Protein AF-A0A3A9JZC9-F1 (afdb_monomer_lite)

Foldseek 3Di:
DDDDVVVVVVVVVVLVVQLVVDDADFAAPDPPPVVVVVCVVVVPGLSVLSVLQVCLVLFCVVCVLVLLVQLVVVQVVDPVSVVLCVVVHHSVVVSVVVSVLSSLSSNSYHHNVNVVVVVVVVVVCVVSPPDVVVVVVSVVSSVVVSVVRVVVSVVVVVD

Structure (mmCIF, N/CA/C/O backbone):
data_AF-A0A3A9JZC9-F1
#
_entry.id   AF-A0A3A9JZC9-F1
#
loop_
_atom_site.group_PDB
_atom_site.id
_atom_site.type_symbol
_atom_site.label_atom_id
_atom_site.label_alt_id
_atom_site.label_comp_id
_atom_site.label_asym_id
_atom_site.label_entity_id
_atom_site.label_seq_id
_atom_site.pdbx_PDB_ins_code
_atom_site.Cartn_x
_atom_site.Cartn_y
_atom_site.Cartn_z
_atom_site.occupancy
_atom_site.B_iso_or_equiv
_atom_site.auth_seq_id
_atom_site.auth_comp_id
_atom_site.auth_asym_id
_atom_site.auth_atom_id
_atom_site.pdbx_PDB_model_num
ATOM 1 N N . MET A 1 1 ? 7.674 -10.091 40.327 1.00 41.47 1 MET A N 1
ATOM 2 C CA . MET A 1 1 ? 6.550 -10.427 39.427 1.00 41.47 1 MET A CA 1
ATOM 3 C C . MET A 1 1 ? 5.455 -9.367 39.550 1.00 41.47 1 MET A C 1
ATOM 5 O O . MET A 1 1 ? 4.405 -9.684 40.055 1.00 41.47 1 MET A O 1
ATOM 9 N N . PHE A 1 2 ? 5.686 -8.108 39.165 1.00 47.00 2 PHE A N 1
ATOM 10 C CA . PHE A 1 2 ? 4.633 -7.078 39.066 1.00 47.00 2 PHE A CA 1
ATOM 11 C C . PHE A 1 2 ? 5.186 -5.897 38.257 1.00 47.00 2 PHE A C 1
ATOM 13 O O . PHE A 1 2 ? 6.236 -5.367 38.606 1.00 47.00 2 PHE A O 1
ATOM 20 N N . GLY A 1 3 ? 4.505 -5.505 37.175 1.00 41.56 3 GLY A N 1
ATOM 21 C CA . GLY A 1 3 ? 4.848 -4.299 36.406 1.00 41.56 3 GLY A CA 1
ATOM 22 C C . GLY A 1 3 ? 4.265 -4.238 34.991 1.00 41.56 3 GLY A C 1
ATOM 23 O O . GLY A 1 3 ? 3.894 -3.161 34.539 1.00 41.56 3 GLY A O 1
ATOM 24 N N . ILE A 1 4 ? 4.107 -5.380 34.314 1.00 47.03 4 ILE A N 1
ATOM 25 C CA . ILE A 1 4 ? 3.694 -5.408 32.897 1.00 47.03 4 ILE A CA 1
ATOM 26 C C . ILE A 1 4 ? 2.171 -5.213 32.729 1.00 47.03 4 ILE A C 1
ATOM 28 O O . ILE A 1 4 ? 1.724 -4.529 31.811 1.00 47.03 4 ILE A O 1
ATOM 32 N N . GLU A 1 5 ? 1.350 -5.709 33.660 1.00 47.72 5 GLU A N 1
ATOM 33 C CA . GLU A 1 5 ? -0.115 -5.720 33.495 1.00 47.72 5 GLU A CA 1
ATOM 34 C C . GLU A 1 5 ? -0.806 -4.346 33.547 1.00 47.72 5 GLU A C 1
ATOM 36 O O . GLU A 1 5 ? -1.871 -4.173 32.952 1.00 47.72 5 GLU A O 1
ATOM 41 N N . ARG A 1 6 ? -0.242 -3.351 34.252 1.00 46.50 6 ARG A N 1
ATOM 42 C CA . ARG A 1 6 ? -0.887 -2.025 34.374 1.00 46.50 6 ARG A CA 1
ATOM 43 C C . ARG A 1 6 ? -0.774 -1.200 33.088 1.00 46.50 6 ARG A C 1
ATOM 45 O O . ARG A 1 6 ? -1.684 -0.435 32.782 1.00 46.50 6 ARG A O 1
ATOM 52 N N . GLY A 1 7 ? 0.316 -1.364 32.332 1.00 47.38 7 GLY A N 1
ATOM 53 C CA . GLY A 1 7 ? 0.519 -0.701 31.038 1.00 47.38 7 GLY A CA 1
ATOM 54 C C . GLY A 1 7 ? -0.326 -1.309 29.914 1.00 47.38 7 GLY A C 1
ATOM 55 O O . GLY A 1 7 ? -0.858 -0.571 29.081 1.00 47.38 7 GLY A O 1
ATOM 56 N N . ALA A 1 8 ? -0.515 -2.634 29.940 1.00 50.06 8 ALA A N 1
ATOM 57 C CA . ALA A 1 8 ? -1.380 -3.351 29.003 1.00 50.06 8 ALA A CA 1
ATOM 58 C C . ALA A 1 8 ? -2.849 -2.916 29.149 1.00 50.06 8 ALA A C 1
ATOM 60 O O . ALA A 1 8 ? -3.428 -2.427 28.182 1.00 50.06 8 ALA A O 1
ATOM 61 N N . ARG A 1 9 ? -3.400 -2.925 30.376 1.00 50.91 9 ARG A N 1
ATOM 62 C CA . ARG A 1 9 ? -4.796 -2.512 30.646 1.00 50.91 9 ARG A CA 1
ATOM 63 C C . ARG A 1 9 ? -5.114 -1.070 30.229 1.00 50.91 9 ARG A C 1
ATOM 65 O O . ARG A 1 9 ? -6.222 -0.780 29.786 1.00 50.91 9 ARG A O 1
ATOM 72 N N . LYS A 1 10 ? -4.155 -0.145 30.363 1.00 54.94 10 LYS A N 1
ATOM 73 C CA . LYS A 1 10 ? -4.353 1.267 29.988 1.00 54.94 10 LYS A CA 1
ATOM 74 C C . LYS A 1 10 ? -4.303 1.472 28.468 1.00 54.94 10 LYS A C 1
ATOM 76 O O . LYS A 1 10 ? -5.091 2.244 27.938 1.00 54.94 10 LYS A O 1
ATOM 81 N N . THR A 1 11 ? -3.418 0.758 27.771 1.00 57.12 11 THR A N 1
ATOM 82 C CA . THR A 1 11 ? -3.324 0.777 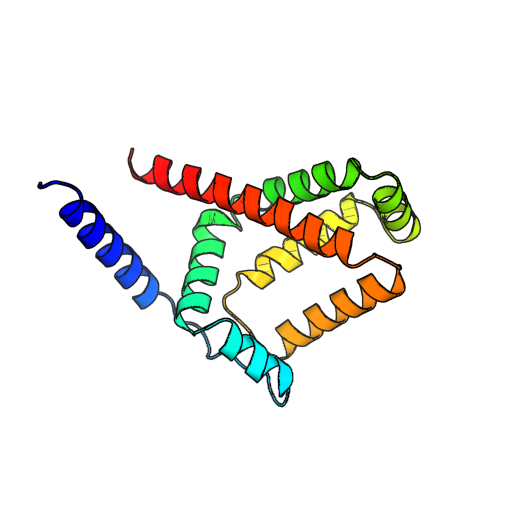26.297 1.00 57.12 11 THR A CA 1
ATOM 83 C C . THR A 1 11 ? -4.562 0.151 25.649 1.00 57.12 11 THR A C 1
ATOM 85 O O . THR A 1 11 ? -5.133 0.725 24.725 1.00 57.12 11 THR A O 1
ATOM 88 N N . GLU A 1 12 ? -5.033 -0.969 26.195 1.00 60.47 12 GLU A N 1
ATOM 89 C CA . GLU A 1 12 ? -6.247 -1.672 25.765 1.00 60.47 12 GLU A CA 1
ATOM 90 C C . GLU A 1 12 ? -7.503 -0.791 25.921 1.00 60.47 12 GLU A C 1
ATOM 92 O O . GLU A 1 12 ? -8.363 -0.747 25.040 1.00 60.47 12 GLU A O 1
ATOM 97 N N . SER A 1 13 ? -7.554 0.032 26.976 1.00 63.59 13 SER A N 1
ATOM 98 C CA . SER A 1 13 ? -8.601 1.042 27.198 1.00 63.59 13 SER A CA 1
ATOM 99 C C . SER A 1 13 ? -8.584 2.204 26.186 1.00 63.59 13 SER A C 1
ATOM 101 O O . SER A 1 13 ? -9.641 2.738 25.854 1.00 63.59 13 SER A O 1
ATOM 103 N N . VAL A 1 14 ? -7.416 2.612 25.680 1.00 69.12 14 VAL A N 1
ATOM 104 C CA . VAL A 1 14 ? -7.310 3.704 24.690 1.00 69.12 14 VAL A CA 1
ATOM 105 C C . VAL A 1 14 ? -7.671 3.216 23.290 1.00 69.12 14 VAL A C 1
ATOM 107 O O . VAL A 1 14 ? -8.395 3.906 22.572 1.00 69.12 14 VAL A O 1
ATOM 110 N N . ILE A 1 15 ? -7.198 2.025 22.910 1.00 72.12 15 ILE A N 1
ATOM 111 C CA . ILE A 1 15 ? -7.515 1.412 21.614 1.00 72.12 15 ILE A CA 1
ATOM 112 C C . ILE A 1 15 ? -9.014 1.123 21.528 1.00 72.12 15 ILE A C 1
ATOM 114 O O . ILE A 1 15 ? -9.655 1.554 20.575 1.00 72.12 15 ILE A O 1
ATOM 118 N N . SER A 1 16 ? -9.596 0.488 22.549 1.00 77.81 16 SER A N 1
ATOM 119 C CA . SER A 1 16 ? -11.042 0.221 22.593 1.00 77.81 16 SER A CA 1
ATOM 120 C C . SER A 1 16 ? -11.878 1.498 22.480 1.00 77.81 16 SER A C 1
ATOM 122 O O . SER A 1 16 ? -12.856 1.518 21.734 1.00 77.81 16 SER A O 1
ATOM 124 N N . LYS A 1 17 ? -11.465 2.594 23.132 1.00 81.44 17 LYS A N 1
ATOM 125 C CA . LYS A 1 17 ? -12.144 3.890 23.003 1.00 81.44 17 LYS A CA 1
ATOM 126 C C . LYS A 1 17 ? -12.057 4.458 21.581 1.00 81.44 17 LYS A C 1
ATOM 128 O O . LYS A 1 17 ? -13.084 4.825 21.021 1.00 81.44 17 LYS A O 1
ATOM 133 N N . LYS A 1 18 ? -10.867 4.482 20.969 1.00 82.94 18 LYS A N 1
ATOM 134 C CA . LYS A 1 18 ? -10.699 4.953 19.580 1.00 82.94 18 LYS A CA 1
ATOM 135 C C . LYS A 1 18 ? -11.485 4.100 18.585 1.00 82.94 18 LYS A C 1
ATOM 137 O O . LYS A 1 18 ? -12.129 4.638 17.696 1.00 82.94 18 LYS A O 1
ATOM 142 N N . LEU A 1 19 ? -11.482 2.779 18.750 1.00 87.44 19 LEU A N 1
ATOM 143 C CA . LEU A 1 19 ? -12.258 1.871 17.900 1.00 87.44 19 LEU A CA 1
ATOM 144 C C . LEU A 1 19 ? -13.773 2.081 18.047 1.00 87.44 19 LEU A C 1
ATOM 146 O O . LEU A 1 19 ? -14.510 1.906 17.075 1.00 87.44 19 LEU A O 1
ATOM 150 N N . ALA A 1 20 ? -14.248 2.466 19.235 1.00 87.19 20 ALA A N 1
ATOM 151 C CA . ALA A 1 20 ? -15.653 2.805 19.455 1.00 87.19 20 ALA A CA 1
ATOM 152 C C . ALA A 1 20 ? -16.061 4.117 18.758 1.00 87.19 20 ALA A C 1
ATOM 154 O O . ALA A 1 20 ? -17.201 4.247 18.326 1.00 87.19 20 ALA A O 1
ATOM 155 N N . GLU A 1 21 ? -15.134 5.067 18.614 1.00 89.06 21 GLU A N 1
ATOM 156 C CA . GLU A 1 21 ? -15.360 6.352 17.931 1.00 89.06 21 GLU A CA 1
ATOM 157 C C . GLU A 1 21 ? -15.317 6.228 16.396 1.00 89.06 21 GLU A C 1
ATOM 159 O O . GLU A 1 21 ? -15.824 7.095 15.681 1.00 89.06 21 GLU A O 1
ATOM 164 N N . VAL A 1 22 ? -14.738 5.144 15.869 1.00 91.38 22 VAL A N 1
ATOM 165 C CA . VAL A 1 22 ? -14.610 4.916 14.428 1.00 91.38 22 VAL A CA 1
ATOM 166 C C . VAL A 1 22 ? -15.734 4.022 13.916 1.00 91.38 22 VAL A C 1
ATOM 168 O O . VAL A 1 22 ? -15.834 2.841 14.254 1.00 91.38 22 VAL A O 1
ATOM 171 N N . ASN A 1 23 ? -16.540 4.587 13.018 1.00 89.88 23 ASN A N 1
ATOM 172 C CA . ASN A 1 23 ? -17.517 3.850 12.227 1.00 89.88 23 ASN A CA 1
ATOM 173 C C . ASN A 1 23 ? -16.933 3.489 10.856 1.00 89.88 23 ASN A C 1
ATOM 175 O O . ASN A 1 23 ? -16.299 4.322 10.188 1.00 89.88 23 ASN A O 1
ATOM 179 N N . VAL A 1 24 ? -17.173 2.243 10.456 1.00 91.56 24 VAL A N 1
ATOM 180 C CA . VAL A 1 24 ? -16.828 1.673 9.150 1.00 91.56 24 VAL A CA 1
ATOM 181 C C . VAL A 1 24 ? -18.057 0.976 8.589 1.00 91.56 24 VAL A C 1
ATOM 183 O O . VAL A 1 24 ? -18.931 0.549 9.346 1.00 91.56 24 VAL A O 1
ATOM 186 N N . LEU A 1 25 ? -18.134 0.911 7.266 1.00 90.50 25 LEU A N 1
ATOM 187 C CA . LEU A 1 25 ? -19.122 0.074 6.600 1.00 90.50 25 LEU A CA 1
ATOM 188 C C . LEU A 1 25 ? -18.661 -1.389 6.672 1.00 90.50 25 LEU A C 1
ATOM 190 O O . LEU A 1 25 ? -17.447 -1.617 6.705 1.00 90.50 25 LEU A O 1
ATOM 194 N N . PRO A 1 26 ? -19.594 -2.356 6.676 1.00 89.50 26 PRO A N 1
ATOM 195 C CA . PRO A 1 26 ? -19.242 -3.760 6.532 1.00 89.50 26 PRO A CA 1
ATOM 196 C C . PRO A 1 26 ? -18.435 -3.990 5.257 1.00 89.50 26 PRO A C 1
ATOM 198 O O . PRO A 1 26 ? -18.646 -3.314 4.248 1.00 89.50 26 PRO A O 1
ATOM 201 N N . ILE A 1 2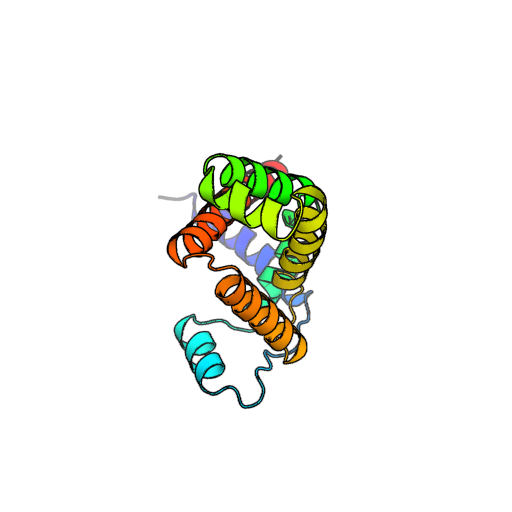7 ? -17.535 -4.967 5.305 1.00 94.50 27 ILE A N 1
ATOM 202 C CA . ILE A 1 27 ? -16.789 -5.399 4.125 1.00 94.50 27 ILE A CA 1
ATOM 203 C C . ILE A 1 27 ? -17.769 -5.946 3.083 1.00 94.50 27 ILE A C 1
ATOM 205 O O . ILE A 1 27 ? -18.486 -6.914 3.344 1.00 94.50 27 ILE A O 1
ATOM 209 N N . ASP A 1 28 ? -17.757 -5.357 1.890 1.00 94.81 28 ASP A N 1
ATOM 210 C CA . ASP A 1 28 ? -18.562 -5.793 0.759 1.00 94.81 28 ASP A CA 1
ATOM 211 C C . ASP A 1 28 ? -17.655 -6.221 -0.395 1.00 94.81 28 ASP A C 1
ATOM 213 O O . ASP A 1 28 ? -16.873 -5.446 -0.945 1.00 94.81 28 ASP A O 1
ATOM 217 N N . VAL A 1 29 ? -17.743 -7.498 -0.755 1.00 94.25 29 VAL A N 1
ATOM 218 C CA . VAL A 1 29 ? -17.009 -8.064 -1.892 1.00 94.25 29 VAL A CA 1
ATOM 219 C C . VAL A 1 29 ? -17.941 -8.631 -2.960 1.00 94.25 29 VAL A C 1
ATOM 221 O O . VAL A 1 29 ? -17.511 -9.465 -3.760 1.00 94.25 29 VAL A O 1
ATOM 224 N N . GLY A 1 30 ? -19.216 -8.230 -2.954 1.00 93.31 30 GLY A N 1
ATOM 225 C CA . GLY A 1 30 ? -20.220 -8.683 -3.913 1.00 93.31 30 GLY A CA 1
ATOM 226 C C . GLY A 1 30 ? -20.272 -10.210 -4.026 1.00 93.31 30 GLY A C 1
ATOM 227 O O . GLY A 1 30 ? -20.256 -10.940 -3.027 1.00 93.31 30 GLY A O 1
ATOM 228 N N . ASP A 1 31 ? -20.266 -10.715 -5.259 1.00 93.75 31 ASP A N 1
ATOM 229 C CA . ASP A 1 31 ? -20.314 -12.152 -5.566 1.00 93.75 31 ASP A CA 1
ATOM 230 C C . ASP A 1 31 ? -18.934 -12.819 -5.708 1.00 93.75 31 ASP A C 1
ATOM 232 O O . ASP A 1 31 ? -18.832 -13.987 -6.093 1.00 93.75 31 ASP A O 1
ATOM 236 N N . HIS A 1 32 ? -17.846 -12.132 -5.346 1.00 93.31 32 HIS A N 1
ATOM 237 C CA . HIS A 1 32 ? -16.489 -12.668 -5.464 1.00 93.31 32 HIS A CA 1
ATOM 238 C C . HIS A 1 32 ? -16.206 -13.782 -4.435 1.00 93.31 32 HIS A C 1
ATOM 240 O O . HIS A 1 32 ? -15.653 -13.546 -3.358 1.00 93.31 32 HIS A O 1
ATOM 246 N N . SER A 1 33 ? -16.544 -15.031 -4.778 1.00 94.00 33 SER A N 1
ATOM 247 C CA . SER A 1 33 ? -16.438 -16.191 -3.878 1.00 94.00 33 SER A CA 1
ATOM 248 C C . SER A 1 33 ? -15.033 -16.419 -3.320 1.00 94.00 33 SER A C 1
ATOM 250 O O . SER A 1 33 ? -14.887 -16.816 -2.166 1.00 94.00 33 SER A O 1
ATOM 252 N N . ASP A 1 34 ? -13.993 -16.163 -4.113 1.00 96.81 34 ASP A N 1
ATOM 253 C CA . ASP A 1 34 ? -12.615 -16.342 -3.657 1.00 96.81 34 ASP A CA 1
ATOM 254 C C . ASP A 1 34 ? -12.147 -15.202 -2.751 1.00 96.81 34 ASP A C 1
ATOM 256 O O . ASP A 1 34 ? -11.414 -15.466 -1.801 1.00 96.81 34 ASP A O 1
ATOM 260 N N . LEU A 1 35 ? -12.627 -13.968 -2.949 1.00 96.12 35 LEU A N 1
ATOM 261 C CA . LEU A 1 35 ? -12.344 -12.870 -2.018 1.00 96.12 35 LEU A CA 1
ATOM 262 C C . LEU A 1 35 ? -12.993 -13.125 -0.654 1.00 96.12 35 LEU A C 1
ATOM 264 O O . LEU A 1 35 ? -12.345 -12.916 0.368 1.00 96.12 35 LEU A O 1
ATOM 268 N N . LYS A 1 36 ? -14.212 -13.684 -0.626 1.00 95.62 36 LYS A N 1
ATOM 269 C CA . LYS A 1 36 ? -14.861 -14.124 0.624 1.00 95.62 36 LYS A CA 1
ATOM 270 C C . LYS A 1 36 ? -13.999 -15.144 1.378 1.00 95.62 36 LYS A C 1
ATOM 272 O O . LYS A 1 36 ? -13.783 -14.999 2.578 1.00 95.62 36 LYS A O 1
ATOM 277 N N . LYS A 1 37 ? -13.449 -16.145 0.675 1.00 97.06 37 LYS A N 1
ATOM 278 C CA . LYS A 1 37 ? -12.530 -17.136 1.272 1.00 97.06 37 LYS A CA 1
ATOM 279 C C . LYS A 1 37 ? -11.229 -16.499 1.759 1.00 97.06 37 LYS A C 1
ATOM 281 O O . LYS A 1 37 ? -10.740 -16.875 2.816 1.00 97.06 37 LYS A O 1
ATOM 286 N N . GLN A 1 38 ? -10.665 -15.555 1.006 1.00 96.50 38 GLN A N 1
ATOM 287 C CA . GLN A 1 38 ? -9.422 -14.874 1.380 1.00 96.50 38 GLN A CA 1
ATOM 288 C C . GLN A 1 38 ? -9.601 -14.000 2.624 1.00 96.50 38 GLN A C 1
ATOM 290 O O . GLN A 1 38 ? -8.749 -14.043 3.506 1.00 96.50 38 GLN A O 1
ATOM 295 N N . ILE A 1 39 ? -10.705 -13.256 2.728 1.00 95.00 39 ILE A N 1
ATOM 296 C CA . ILE A 1 39 ? -11.051 -12.475 3.926 1.00 95.00 39 ILE A CA 1
ATOM 297 C C . ILE A 1 39 ? -11.143 -13.392 5.146 1.00 95.00 39 ILE A C 1
ATOM 299 O O . ILE A 1 39 ? -10.494 -13.127 6.156 1.00 95.00 39 ILE A O 1
ATOM 303 N N . LEU A 1 40 ? -11.858 -14.516 5.011 1.00 95.06 40 LEU A N 1
ATOM 304 C CA . LEU A 1 40 ? -11.975 -15.515 6.071 1.00 95.06 40 LEU A CA 1
ATOM 305 C C . LEU A 1 40 ? -10.614 -16.117 6.453 1.00 95.06 40 LEU A C 1
ATOM 307 O O . LEU A 1 40 ? -10.292 -16.208 7.629 1.00 95.06 40 LEU A O 1
ATOM 311 N N . MET A 1 41 ? -9.793 -16.499 5.472 1.00 96.62 41 MET A N 1
ATOM 312 C CA . MET A 1 41 ? -8.471 -17.095 5.704 1.00 96.62 41 MET A CA 1
ATOM 313 C C . MET A 1 41 ? -7.524 -16.154 6.459 1.00 96.62 41 MET A C 1
ATOM 315 O O . MET A 1 41 ? -6.669 -16.618 7.209 1.00 96.62 41 MET A O 1
ATOM 319 N N . ASN A 1 42 ? -7.662 -14.844 6.248 1.00 94.06 42 ASN A N 1
ATOM 320 C CA . ASN A 1 42 ? -6.827 -13.828 6.885 1.00 94.06 42 ASN A CA 1
ATOM 321 C C . ASN A 1 42 ? -7.451 -13.248 8.165 1.00 94.06 42 ASN A C 1
ATOM 323 O O . ASN A 1 42 ? -6.841 -12.364 8.759 1.00 94.06 42 ASN A O 1
ATOM 327 N N . ASN A 1 43 ? -8.625 -13.736 8.591 1.00 94.81 43 ASN A N 1
ATOM 328 C CA . ASN A 1 43 ? -9.390 -13.211 9.727 1.00 94.81 43 ASN A CA 1
ATOM 329 C C . ASN A 1 43 ? -9.583 -11.687 9.662 1.00 94.81 43 ASN A C 1
ATOM 331 O O . ASN A 1 43 ? -9.423 -11.007 10.668 1.00 94.81 43 ASN A O 1
ATOM 335 N N . ILE A 1 44 ? -9.866 -11.145 8.472 1.00 94.06 44 ILE A N 1
ATOM 336 C CA . ILE A 1 44 ? -10.118 -9.708 8.328 1.00 94.06 44 ILE A CA 1
ATOM 337 C C . ILE A 1 44 ? -11.553 -9.430 8.769 1.00 94.06 44 ILE A C 1
ATOM 339 O O . ILE A 1 44 ? -12.504 -9.877 8.124 1.00 94.06 44 ILE A O 1
ATOM 343 N N . GLU A 1 45 ? -11.695 -8.659 9.839 1.00 92.62 45 GLU A N 1
ATOM 344 C CA . GLU A 1 45 ? -12.974 -8.269 10.423 1.00 92.62 45 GLU A CA 1
ATOM 345 C C . GLU A 1 45 ? -13.173 -6.747 10.377 1.00 92.62 45 GLU A C 1
ATOM 347 O O . GLU A 1 45 ? -12.244 -5.969 10.145 1.00 92.62 45 GLU A O 1
ATOM 352 N N . ASP A 1 46 ? -14.389 -6.284 10.675 1.00 91.50 46 ASP A N 1
ATOM 353 C CA . ASP A 1 46 ? -14.702 -4.851 10.746 1.00 91.50 46 ASP A CA 1
ATOM 354 C C . ASP A 1 46 ? -13.790 -4.101 11.738 1.00 91.50 46 ASP A C 1
ATOM 356 O O . ASP A 1 46 ? -13.504 -2.915 11.554 1.00 91.50 46 ASP A O 1
ATOM 360 N N . GLN A 1 47 ? -13.294 -4.775 12.785 1.00 90.56 47 GLN A N 1
ATOM 361 C CA . GLN A 1 47 ? -12.327 -4.185 13.715 1.00 90.56 47 GLN A CA 1
ATOM 362 C C . GLN A 1 47 ? -10.997 -3.851 13.032 1.00 90.56 47 GLN A C 1
ATOM 364 O O . GLN A 1 47 ? -10.457 -2.769 13.270 1.00 90.56 47 GLN A O 1
ATOM 369 N N . ASP A 1 48 ? -10.501 -4.705 12.137 1.00 93.44 48 ASP A N 1
ATOM 370 C CA . ASP A 1 48 ? -9.277 -4.441 11.380 1.00 93.44 48 ASP A CA 1
ATOM 371 C C . ASP A 1 48 ? -9.466 -3.259 10.432 1.00 93.44 48 ASP A C 1
ATOM 373 O O . ASP A 1 48 ? -8.592 -2.400 10.317 1.00 93.44 48 ASP A O 1
ATOM 377 N N . ILE A 1 49 ? -10.647 -3.133 9.823 1.00 95.12 49 ILE A N 1
ATOM 378 C CA . ILE A 1 49 ? -10.988 -1.990 8.966 1.00 95.12 49 ILE A CA 1
ATOM 379 C C . ILE A 1 49 ? -10.974 -0.677 9.762 1.00 95.12 49 ILE A C 1
ATOM 381 O O . ILE A 1 49 ? -10.479 0.348 9.278 1.00 95.12 49 ILE A O 1
ATOM 385 N N . LYS A 1 50 ? -11.447 -0.696 11.015 1.00 94.88 50 LYS A N 1
ATOM 386 C CA . LYS A 1 50 ? -11.332 0.455 11.927 1.00 94.88 50 LYS A CA 1
ATOM 387 C C . LYS A 1 50 ? -9.877 0.764 12.269 1.00 94.88 50 LYS A C 1
ATOM 389 O O . LYS A 1 50 ? -9.500 1.936 12.264 1.00 94.88 50 LYS A O 1
ATOM 394 N N . ILE A 1 51 ? -9.057 -0.258 12.530 1.00 93.31 51 ILE A N 1
ATOM 395 C CA . ILE A 1 51 ? -7.617 -0.094 12.777 1.00 93.31 51 ILE A CA 1
ATOM 396 C C . ILE A 1 51 ? -6.948 0.566 11.569 1.00 93.31 51 ILE A C 1
ATOM 398 O O . ILE A 1 51 ? -6.216 1.537 11.747 1.00 93.31 51 ILE A O 1
ATOM 402 N N . LEU A 1 52 ? -7.241 0.112 10.346 1.00 94.75 52 LEU A N 1
ATOM 403 C CA . LEU A 1 52 ? -6.707 0.707 9.118 1.00 94.75 52 LEU A CA 1
ATOM 404 C C . LEU A 1 52 ? -7.044 2.197 9.018 1.00 94.75 52 LEU A C 1
ATOM 406 O O . LEU A 1 52 ? -6.154 3.000 8.745 1.00 94.75 52 LEU A O 1
ATOM 410 N N . LYS A 1 53 ? -8.290 2.580 9.318 1.00 94.94 53 LYS A N 1
ATOM 411 C CA . LYS A 1 53 ? -8.720 3.985 9.313 1.00 94.94 53 LYS A CA 1
ATOM 412 C C . LYS A 1 53 ? -7.993 4.832 10.360 1.00 94.94 53 LYS A C 1
ATOM 414 O O . LYS A 1 53 ? -7.570 5.940 10.056 1.00 94.94 53 LYS A O 1
ATOM 419 N N . ILE A 1 54 ? -7.770 4.304 11.563 1.00 93.12 54 ILE A N 1
ATOM 420 C CA . ILE A 1 54 ? -6.968 4.995 12.588 1.00 93.12 54 ILE A CA 1
ATOM 421 C C . ILE A 1 54 ? -5.515 5.148 12.118 1.00 93.12 54 ILE A C 1
ATOM 423 O O . ILE A 1 54 ? -4.939 6.230 12.219 1.00 93.12 54 ILE A O 1
ATOM 427 N N . LEU A 1 55 ? -4.920 4.084 11.571 1.00 93.56 55 LEU A N 1
ATOM 428 C CA . LEU A 1 55 ? -3.556 4.116 11.042 1.00 93.56 55 LEU A CA 1
ATOM 429 C C . LEU A 1 55 ? -3.420 5.093 9.873 1.00 93.56 55 LEU A C 1
ATOM 431 O O . LEU A 1 55 ? -2.378 5.739 9.747 1.00 93.56 55 LEU A O 1
ATOM 435 N N . LYS A 1 56 ? -4.462 5.249 9.047 1.00 94.94 56 LYS A N 1
ATOM 436 C CA . LYS A 1 56 ? -4.486 6.251 7.981 1.00 94.94 56 LYS A CA 1
ATOM 437 C C . LYS A 1 56 ? -4.212 7.643 8.521 1.00 94.94 56 LYS A C 1
ATOM 439 O O . LYS A 1 56 ? -3.349 8.339 7.986 1.00 94.94 56 LYS A O 1
ATOM 444 N N . ASP A 1 57 ? -4.953 8.038 9.546 1.00 92.62 57 ASP A N 1
ATOM 445 C CA . ASP A 1 57 ? -4.921 9.399 10.070 1.00 92.62 57 ASP A CA 1
ATOM 446 C C . ASP A 1 57 ? -3.679 9.627 10.940 1.00 92.62 57 ASP A C 1
ATOM 448 O O . ASP A 1 57 ? -3.045 10.677 10.870 1.00 92.62 57 ASP A O 1
ATOM 452 N N . GLU A 1 58 ? -3.294 8.627 11.734 1.00 90.81 58 GLU A N 1
ATOM 453 C CA . GLU A 1 58 ? -2.229 8.773 12.729 1.00 90.81 58 GLU A CA 1
ATOM 454 C C . GLU A 1 58 ? -0.821 8.476 12.204 1.00 90.81 58 GLU A C 1
ATOM 456 O O . GLU A 1 58 ? 0.155 8.896 12.828 1.00 90.81 58 GLU A O 1
ATOM 461 N N . LEU A 1 59 ? -0.693 7.726 11.106 1.00 94.00 59 LEU A N 1
ATOM 462 C CA . LEU A 1 59 ? 0.598 7.234 10.624 1.00 94.00 59 LEU A CA 1
ATOM 463 C C . LEU A 1 59 ? 0.769 7.396 9.118 1.00 94.00 59 LEU A C 1
ATOM 465 O O . LEU A 1 59 ? 1.787 7.930 8.691 1.00 94.00 59 LEU A O 1
ATOM 469 N N . ILE A 1 60 ? -0.181 6.942 8.302 1.00 96.25 60 ILE A N 1
ATOM 470 C CA . ILE A 1 60 ? 0.031 6.878 6.851 1.00 96.25 60 ILE A CA 1
ATOM 471 C C . ILE A 1 60 ? -0.010 8.275 6.236 1.00 96.25 60 ILE A C 1
ATOM 473 O O . ILE A 1 60 ? 0.966 8.685 5.619 1.00 96.25 60 ILE A O 1
ATOM 477 N N . SER A 1 61 ? -1.094 9.028 6.428 1.00 96.12 61 SER A N 1
ATOM 478 C CA . SER A 1 61 ? -1.286 10.338 5.785 1.00 96.12 61 SER A CA 1
ATOM 479 C C . SER A 1 61 ? -0.219 11.369 6.179 1.00 96.12 61 SER A C 1
ATOM 481 O O . SER A 1 61 ? 0.290 12.035 5.281 1.00 96.12 61 SER A O 1
ATOM 483 N N . PRO A 1 62 ? 0.197 11.486 7.460 1.00 95.19 62 PRO A N 1
ATOM 484 C CA . PRO A 1 62 ? 1.261 12.419 7.843 1.00 95.19 62 PRO A CA 1
ATOM 485 C C . PRO A 1 62 ? 2.632 12.090 7.236 1.00 95.19 62 PRO A C 1
ATOM 487 O O . PRO A 1 62 ? 3.449 12.988 7.059 1.00 95.19 62 PRO A O 1
ATOM 490 N N . ASN A 1 63 ? 2.886 10.817 6.914 1.00 96.25 63 ASN A N 1
ATOM 491 C CA . ASN A 1 63 ? 4.200 10.328 6.486 1.00 96.25 63 ASN A CA 1
ATOM 492 C C . ASN A 1 63 ? 4.218 9.845 5.026 1.00 96.25 63 ASN A C 1
ATOM 494 O O . ASN A 1 63 ? 5.199 9.247 4.582 1.00 96.25 63 ASN A O 1
ATOM 498 N N . ILE A 1 64 ? 3.142 10.083 4.270 1.00 97.44 64 ILE A N 1
ATOM 499 C CA . ILE A 1 64 ? 2.905 9.428 2.980 1.00 97.44 64 ILE A CA 1
ATOM 500 C C . ILE A 1 64 ? 3.976 9.753 1.933 1.00 97.44 64 ILE A C 1
ATOM 502 O O . ILE A 1 64 ? 4.452 8.853 1.246 1.00 97.44 64 ILE A O 1
ATOM 506 N N . GLU A 1 65 ? 4.410 11.012 1.858 1.00 97.56 65 GLU A N 1
ATOM 507 C CA . GLU A 1 65 ? 5.444 11.462 0.916 1.00 97.56 65 GLU A CA 1
ATOM 508 C C . GLU A 1 65 ? 6.794 10.781 1.182 1.00 97.56 65 GLU A C 1
ATOM 510 O O . GLU A 1 65 ? 7.501 10.381 0.252 1.00 97.56 65 GLU A O 1
ATOM 515 N N . PHE A 1 66 ? 7.132 10.596 2.463 1.00 97.19 66 PHE A N 1
ATOM 516 C CA . PHE A 1 66 ? 8.342 9.890 2.874 1.00 97.19 66 PHE A CA 1
ATOM 517 C C . PHE A 1 66 ? 8.244 8.401 2.541 1.00 97.19 66 PHE A C 1
ATOM 519 O O . PHE A 1 66 ? 9.130 7.867 1.882 1.00 97.19 66 PHE A O 1
ATOM 526 N N . LEU A 1 67 ? 7.147 7.741 2.933 1.00 97.50 67 LEU A N 1
ATOM 527 C CA . LEU A 1 67 ? 6.922 6.315 2.663 1.00 97.50 67 LEU A CA 1
ATOM 528 C C . LEU A 1 67 ? 7.026 6.002 1.164 1.00 97.50 67 LEU A C 1
ATOM 530 O O . LEU A 1 67 ? 7.669 5.031 0.768 1.00 97.50 67 LEU A O 1
ATOM 534 N N . VAL A 1 68 ? 6.421 6.846 0.328 1.00 98.00 68 VAL A N 1
ATOM 535 C CA . VAL A 1 68 ? 6.433 6.689 -1.129 1.00 98.00 68 VAL A CA 1
ATOM 536 C C . VAL A 1 68 ? 7.801 7.000 -1.728 1.00 98.00 68 VAL A C 1
ATOM 538 O O . VAL A 1 68 ? 8.221 6.314 -2.658 1.00 98.00 68 VAL A O 1
ATOM 541 N N . SER A 1 69 ? 8.528 7.989 -1.210 1.00 97.62 69 SER A N 1
ATOM 542 C CA . SER A 1 69 ? 9.893 8.255 -1.675 1.00 97.62 69 SER A CA 1
ATOM 543 C C . SER A 1 69 ? 10.822 7.086 -1.354 1.00 97.62 69 SER A C 1
ATOM 545 O O . SER A 1 69 ? 11.420 6.539 -2.277 1.00 97.62 69 SER A O 1
ATOM 547 N N . THR A 1 70 ? 10.810 6.597 -0.111 1.00 96.69 70 THR A N 1
ATOM 548 C CA . THR A 1 70 ? 11.593 5.426 0.307 1.00 96.69 70 THR A CA 1
ATOM 549 C C . THR A 1 70 ? 11.237 4.173 -0.495 1.00 96.69 70 THR A C 1
ATOM 551 O O . THR A 1 70 ? 12.108 3.362 -0.808 1.00 96.69 70 THR A O 1
ATOM 554 N N . PHE A 1 71 ? 9.967 4.006 -0.881 1.00 97.56 71 PHE A N 1
ATOM 555 C CA . PHE A 1 71 ? 9.560 2.922 -1.773 1.00 97.56 71 PHE A CA 1
ATOM 556 C C . PHE A 1 71 ? 10.318 2.968 -3.109 1.00 97.56 71 PHE A C 1
ATOM 558 O O . PHE A 1 71 ? 10.900 1.960 -3.505 1.00 97.56 71 PHE A O 1
ATOM 565 N N . TYR A 1 72 ? 10.356 4.115 -3.795 1.00 97.56 72 TYR A N 1
ATOM 566 C CA . TYR A 1 72 ? 11.051 4.212 -5.086 1.00 97.56 72 TYR A CA 1
ATOM 567 C C . TYR A 1 72 ? 12.573 4.235 -4.955 1.00 97.56 72 TYR A C 1
ATOM 569 O O . TYR A 1 72 ? 13.240 3.694 -5.835 1.00 97.56 72 TYR A O 1
ATOM 577 N N . ASP A 1 73 ? 13.115 4.756 -3.853 1.00 96.62 73 ASP A N 1
ATOM 578 C CA . ASP A 1 73 ? 14.546 4.647 -3.551 1.00 96.62 73 ASP A CA 1
ATOM 579 C C . ASP A 1 73 ? 14.955 3.169 -3.429 1.00 96.62 73 ASP A C 1
ATOM 581 O O . ASP A 1 73 ? 15.970 2.746 -3.979 1.00 96.62 73 ASP A O 1
ATOM 585 N N . ASN A 1 74 ? 14.112 2.340 -2.800 1.00 94.81 74 ASN A N 1
ATOM 586 C CA . ASN A 1 74 ? 14.338 0.898 -2.720 1.00 94.81 74 ASN A CA 1
ATOM 587 C C . ASN A 1 74 ? 14.247 0.210 -4.089 1.00 94.81 74 ASN A C 1
ATOM 589 O O . ASN A 1 74 ? 15.077 -0.650 -4.390 1.00 94.81 74 ASN A O 1
ATOM 593 N N . ILE A 1 75 ? 13.265 0.582 -4.919 1.00 95.56 75 ILE A N 1
ATOM 594 C CA . ILE A 1 75 ? 13.097 0.039 -6.278 1.00 95.56 75 ILE A CA 1
ATOM 595 C C . ILE A 1 75 ? 14.290 0.391 -7.175 1.00 95.56 75 ILE A C 1
ATOM 597 O O . ILE A 1 75 ? 14.700 -0.436 -7.992 1.00 95.56 75 ILE A O 1
ATOM 601 N N . ALA A 1 76 ? 14.885 1.572 -6.994 1.00 94.31 76 ALA A N 1
ATOM 602 C CA . ALA A 1 76 ? 16.015 2.042 -7.788 1.00 94.31 76 ALA A CA 1
ATOM 603 C C . ALA A 1 76 ? 17.283 1.176 -7.660 1.00 94.31 76 ALA A C 1
ATOM 605 O O . ALA A 1 76 ? 18.164 1.257 -8.514 1.00 94.31 76 ALA A O 1
ATOM 606 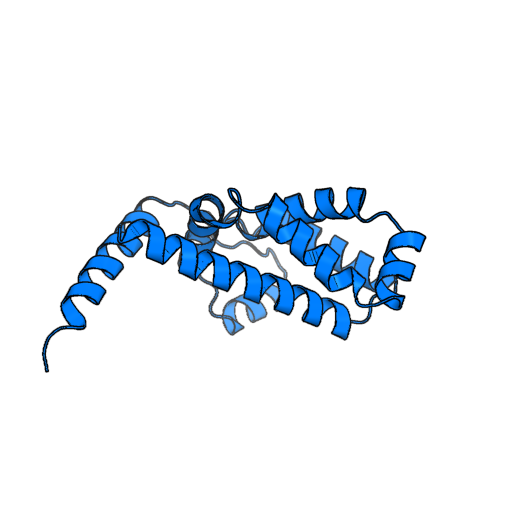N N . HIS A 1 77 ? 17.368 0.291 -6.660 1.00 94.69 77 HIS A N 1
ATOM 607 C CA . HIS A 1 77 ? 18.450 -0.694 -6.560 1.00 94.69 77 HIS A CA 1
ATOM 608 C C . HIS A 1 77 ? 18.390 -1.798 -7.625 1.00 94.69 77 HIS A C 1
ATOM 610 O O . HIS A 1 77 ? 19.359 -2.539 -7.784 1.00 94.69 77 HIS A O 1
ATOM 616 N N . SER A 1 78 ? 17.271 -1.941 -8.343 1.00 95.50 78 SER A N 1
ATOM 617 C CA . SER A 1 78 ? 17.120 -2.922 -9.416 1.00 95.50 78 SER A CA 1
ATOM 618 C C . SER A 1 78 ? 17.070 -2.227 -10.780 1.00 95.50 78 SER A C 1
ATOM 620 O O . SER A 1 78 ? 16.040 -1.639 -11.125 1.00 95.50 78 SER A O 1
ATOM 622 N N . PRO A 1 79 ? 18.135 -2.329 -11.600 1.00 96.06 79 PRO A N 1
ATOM 623 C CA . PRO A 1 79 ? 18.147 -1.763 -12.949 1.00 96.06 79 PRO A CA 1
ATOM 624 C C . PRO A 1 79 ? 16.987 -2.261 -13.821 1.00 96.06 79 PRO A C 1
ATOM 626 O O . PRO A 1 79 ? 16.396 -1.477 -14.553 1.00 96.06 79 PRO A O 1
ATOM 629 N N . ILE A 1 80 ? 16.606 -3.535 -13.672 1.00 95.19 80 ILE A N 1
ATOM 630 C CA . ILE A 1 80 ? 15.491 -4.153 -14.410 1.00 95.19 80 ILE A CA 1
ATOM 631 C C . ILE A 1 80 ? 14.157 -3.475 -14.064 1.00 95.19 80 ILE A C 1
ATOM 633 O O . ILE A 1 80 ? 13.327 -3.239 -14.935 1.00 95.19 80 ILE A O 1
ATOM 637 N N . LEU A 1 81 ? 13.932 -3.132 -12.791 1.00 96.81 81 LEU A N 1
ATOM 638 C CA . LEU A 1 81 ? 12.697 -2.448 -12.393 1.00 96.81 81 LEU A CA 1
ATOM 639 C C . LEU A 1 81 ? 12.677 -0.993 -12.861 1.00 96.81 81 LEU A C 1
ATOM 641 O O . LEU A 1 81 ? 11.615 -0.485 -13.217 1.00 96.81 81 LEU A O 1
ATOM 645 N N . LEU A 1 82 ? 13.837 -0.333 -12.886 1.00 97.31 82 LEU A N 1
ATOM 646 C CA . LEU A 1 82 ? 13.961 1.009 -13.451 1.00 97.31 82 LEU A CA 1
ATOM 647 C C . LEU A 1 82 ? 13.677 1.024 -14.955 1.00 97.31 82 LEU A C 1
ATOM 649 O O . LEU A 1 82 ? 13.007 1.941 -15.420 1.00 97.31 82 LEU A O 1
ATOM 653 N N . GLU A 1 83 ? 14.134 0.016 -15.696 1.00 97.19 83 GLU A N 1
ATOM 654 C CA . GLU A 1 83 ? 13.834 -0.149 -17.123 1.00 97.19 83 GLU A CA 1
ATOM 655 C C . GLU A 1 83 ? 12.320 -0.256 -17.357 1.00 97.19 83 GLU A C 1
ATOM 657 O O . GLU A 1 83 ? 11.751 0.596 -18.036 1.00 97.19 83 GLU A O 1
ATOM 662 N N . ILE A 1 84 ? 11.637 -1.176 -16.661 1.00 97.38 84 ILE A N 1
ATOM 663 C CA . ILE A 1 84 ? 10.169 -1.322 -16.740 1.00 97.38 84 ILE A CA 1
ATOM 664 C C . ILE A 1 84 ? 9.455 -0.001 -16.405 1.00 97.38 84 ILE A C 1
ATOM 666 O O . ILE A 1 84 ? 8.477 0.378 -17.056 1.00 97.38 84 ILE A O 1
ATOM 670 N N . ILE A 1 85 ? 9.918 0.718 -15.376 1.00 97.25 85 ILE A N 1
ATOM 671 C CA . ILE A 1 85 ? 9.339 2.013 -15.006 1.00 97.25 85 ILE A CA 1
ATOM 672 C C . ILE A 1 85 ? 9.512 3.028 -16.131 1.00 97.25 85 ILE A C 1
ATOM 674 O O . ILE A 1 85 ? 8.543 3.717 -16.435 1.00 97.25 85 ILE A O 1
ATOM 678 N N . ASN A 1 86 ? 10.699 3.133 -16.726 1.00 97.12 86 ASN A N 1
ATOM 679 C CA . ASN A 1 86 ? 11.001 4.124 -17.758 1.00 97.12 86 ASN A CA 1
ATOM 680 C C . ASN A 1 86 ? 10.300 3.820 -19.090 1.00 97.12 86 ASN A C 1
ATOM 682 O O . ASN A 1 86 ? 9.901 4.752 -19.787 1.00 97.12 86 ASN A O 1
ATOM 686 N N . ASP A 1 87 ? 10.072 2.545 -19.405 1.00 97.69 87 ASP A N 1
ATOM 687 C CA . ASP A 1 87 ? 9.363 2.124 -20.619 1.00 97.69 87 ASP A CA 1
ATOM 688 C C . ASP A 1 87 ? 7.867 2.459 -20.578 1.00 97.69 87 ASP A C 1
ATOM 690 O O . ASP A 1 87 ? 7.229 2.703 -21.606 1.00 97.69 87 ASP A O 1
ATOM 694 N N . HIS A 1 88 ? 7.281 2.489 -19.379 1.00 97.19 88 HIS A N 1
ATOM 695 C CA . HIS A 1 88 ? 5.840 2.670 -19.206 1.00 97.19 88 HIS A CA 1
ATOM 696 C C . HIS A 1 88 ? 5.458 3.977 -18.500 1.00 97.19 88 HIS A C 1
ATOM 698 O O . HIS A 1 88 ? 4.285 4.373 -18.518 1.00 97.19 88 HIS A O 1
ATOM 704 N N . SER A 1 89 ? 6.397 4.647 -17.828 1.00 97.12 89 SER A N 1
ATOM 705 C CA . SER A 1 89 ? 6.118 5.749 -16.907 1.00 97.12 89 SER A CA 1
ATOM 706 C C . SER A 1 89 ? 7.352 6.554 -16.479 1.00 97.12 89 SER A C 1
ATOM 708 O O . SER A 1 89 ? 8.375 6.593 -17.145 1.00 97.12 89 SER A O 1
ATOM 710 N N . SER A 1 90 ? 7.208 7.284 -15.374 1.00 97.44 90 SER A N 1
ATOM 711 C CA . SER A 1 90 ? 8.296 7.918 -14.639 1.00 97.44 90 SER A CA 1
ATOM 712 C C . SER A 1 90 ? 8.058 7.768 -13.139 1.00 97.44 90 SER A C 1
ATOM 714 O O . SER A 1 90 ? 6.904 7.697 -12.699 1.00 97.44 90 SER A O 1
ATOM 716 N N . ILE A 1 91 ? 9.133 7.766 -12.345 1.00 97.38 91 ILE A N 1
ATOM 717 C CA . ILE A 1 91 ? 9.047 7.717 -10.875 1.00 97.38 91 ILE A CA 1
ATOM 718 C C . ILE A 1 91 ? 8.127 8.827 -10.354 1.00 97.38 91 ILE A C 1
ATOM 720 O O . ILE A 1 91 ? 7.213 8.547 -9.586 1.00 97.38 91 ILE A O 1
ATOM 724 N N . GLU A 1 92 ? 8.275 10.059 -10.844 1.00 97.44 92 GLU A N 1
ATOM 725 C CA . GLU A 1 92 ? 7.456 11.203 -10.419 1.00 97.44 92 GLU A CA 1
ATOM 726 C C . GLU A 1 92 ? 5.952 10.987 -10.624 1.00 97.44 92 GLU A C 1
ATOM 728 O O . GLU A 1 92 ? 5.130 11.347 -9.777 1.00 97.44 92 GLU A O 1
ATOM 733 N N . ARG A 1 93 ? 5.563 10.366 -11.743 1.00 97.88 93 ARG A N 1
ATOM 734 C CA . ARG A 1 93 ? 4.158 10.036 -11.995 1.00 97.88 93 ARG A CA 1
ATOM 735 C C . ARG A 1 93 ? 3.695 8.882 -11.110 1.00 97.88 93 ARG A C 1
ATOM 737 O O . ARG A 1 93 ? 2.589 8.935 -10.575 1.0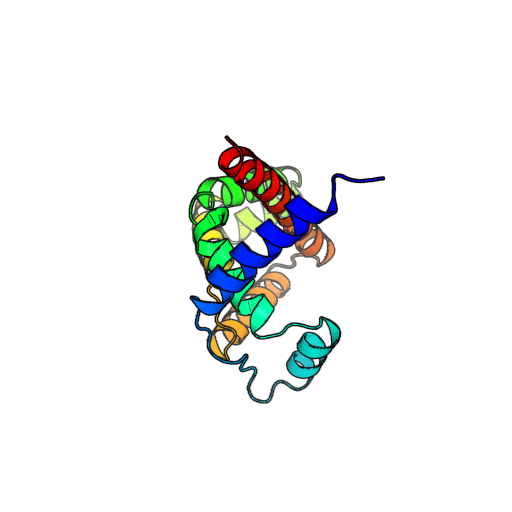0 97.88 93 ARG A O 1
ATOM 744 N N . LEU A 1 94 ? 4.537 7.864 -10.942 1.00 98.00 94 LEU A N 1
ATOM 745 C CA . LEU A 1 94 ? 4.198 6.681 -10.160 1.00 98.00 94 LEU A CA 1
ATOM 746 C C . LEU A 1 94 ? 4.122 6.960 -8.650 1.00 98.00 94 LEU A C 1
ATOM 748 O O . LEU A 1 94 ? 3.291 6.357 -7.967 1.00 98.00 94 LEU A O 1
ATOM 752 N N . LYS A 1 95 ? 4.903 7.917 -8.129 1.00 98.31 95 LYS A N 1
ATOM 753 C CA . LYS A 1 95 ? 4.777 8.426 -6.754 1.00 98.31 95 LYS A CA 1
ATOM 754 C C . LYS A 1 95 ? 3.358 8.915 -6.487 1.00 98.31 95 LYS A C 1
ATOM 756 O O . LYS A 1 95 ? 2.710 8.429 -5.565 1.00 98.31 95 LYS A O 1
ATOM 761 N N . LYS A 1 96 ? 2.818 9.771 -7.360 1.00 98.25 96 LYS A N 1
ATOM 762 C CA . LYS A 1 96 ? 1.446 10.300 -7.233 1.00 98.25 96 LYS A CA 1
ATOM 763 C C . LYS A 1 96 ? 0.395 9.190 -7.212 1.00 98.25 96 LYS A C 1
ATOM 765 O O . LYS A 1 96 ? -0.512 9.215 -6.386 1.00 98.25 96 LYS A O 1
ATOM 770 N N . THR A 1 97 ? 0.525 8.194 -8.089 1.00 97.62 97 THR A N 1
ATOM 771 C CA . THR A 1 97 ? -0.418 7.066 -8.114 1.00 97.62 97 THR A CA 1
ATOM 772 C C . THR A 1 97 ? -0.284 6.165 -6.888 1.00 97.62 97 THR A C 1
ATOM 774 O O . THR A 1 97 ? -1.292 5.677 -6.383 1.00 97.62 97 THR A O 1
ATOM 777 N N . LEU A 1 98 ? 0.936 5.971 -6.375 1.00 97.75 98 LEU A N 1
ATOM 778 C CA . LEU A 1 98 ? 1.168 5.154 -5.188 1.00 97.75 98 LEU A CA 1
ATOM 779 C C . LEU A 1 98 ? 0.644 5.837 -3.920 1.00 97.75 98 LEU A C 1
ATOM 781 O O . LEU A 1 98 ? 0.049 5.158 -3.093 1.00 97.75 98 LEU A O 1
ATOM 785 N N . ILE A 1 99 ? 0.780 7.163 -3.797 1.00 98.31 99 ILE A N 1
ATOM 786 C CA . ILE A 1 99 ? 0.167 7.947 -2.709 1.00 98.31 99 ILE A CA 1
ATOM 787 C C . ILE A 1 99 ? -1.333 7.651 -2.631 1.00 98.31 99 ILE A C 1
ATOM 789 O O . ILE A 1 99 ? -1.837 7.287 -1.570 1.00 98.31 99 ILE A O 1
ATOM 793 N N . ILE A 1 100 ? -2.037 7.747 -3.765 1.00 97.62 100 ILE A N 1
ATOM 794 C CA . ILE A 1 100 ? -3.477 7.468 -3.838 1.00 97.62 100 ILE A CA 1
ATOM 795 C C . ILE A 1 100 ? -3.758 6.019 -3.429 1.00 97.62 100 ILE A C 1
ATOM 797 O O . ILE A 1 100 ? -4.593 5.779 -2.560 1.00 97.62 100 ILE A O 1
ATOM 801 N N . HIS A 1 101 ? -3.032 5.057 -4.007 1.00 97.00 101 HIS A N 1
ATOM 802 C CA . HIS A 1 101 ? -3.215 3.632 -3.715 1.00 97.00 101 HIS A CA 1
ATOM 803 C C . HIS A 1 101 ? -3.046 3.318 -2.225 1.00 97.00 101 HIS A C 1
ATOM 805 O O . HIS A 1 101 ? -3.892 2.638 -1.644 1.00 97.00 101 HIS A O 1
ATOM 811 N N . LEU A 1 102 ? -1.996 3.845 -1.591 1.00 97.19 102 LEU A N 1
ATOM 812 C CA . LEU A 1 102 ? -1.734 3.641 -0.169 1.00 97.19 102 LEU A CA 1
ATOM 813 C C . LEU A 1 102 ? -2.788 4.320 0.701 1.00 97.19 102 LEU A C 1
ATOM 815 O O . LEU A 1 102 ? -3.338 3.675 1.582 1.00 97.19 102 LEU A O 1
ATOM 819 N N . VAL A 1 103 ? -3.150 5.576 0.441 1.00 97.00 103 VAL A N 1
ATOM 820 C CA . VAL A 1 103 ? -4.213 6.242 1.213 1.00 97.00 103 VAL A CA 1
ATOM 821 C C . VAL A 1 103 ? -5.540 5.484 1.105 1.00 97.00 103 VAL A C 1
ATOM 823 O O . VAL A 1 103 ? -6.260 5.359 2.097 1.00 97.00 103 VAL A O 1
ATOM 826 N N . GLU A 1 104 ? -5.860 4.939 -0.069 1.00 96.69 104 GLU A N 1
ATOM 827 C CA . GLU A 1 104 ? -7.046 4.105 -0.253 1.00 96.69 104 GLU A CA 1
ATOM 828 C C . GLU A 1 104 ? -6.963 2.772 0.502 1.00 96.69 104 GLU A C 1
ATOM 830 O O . GLU A 1 104 ? -7.971 2.353 1.067 1.00 96.69 104 GLU A O 1
ATOM 835 N N . MET A 1 105 ? -5.791 2.121 0.559 1.00 95.88 105 MET A N 1
ATOM 836 C CA . MET A 1 105 ? -5.598 0.876 1.323 1.00 95.88 105 MET A CA 1
ATOM 837 C C . MET A 1 105 ? -5.937 1.034 2.809 1.00 95.88 105 MET A C 1
ATOM 839 O O . MET A 1 105 ? -6.373 0.073 3.436 1.00 95.88 105 MET A O 1
ATOM 843 N N . PHE A 1 106 ? -5.775 2.238 3.360 1.00 96.50 106 PHE A N 1
ATOM 844 C CA . PHE A 1 106 ? -6.066 2.534 4.762 1.00 96.50 106 PHE A CA 1
ATOM 845 C C . PHE A 1 106 ? -7.375 3.321 4.961 1.00 96.50 106 PHE A C 1
ATOM 847 O O . PHE A 1 106 ? -7.687 3.745 6.066 1.00 96.50 106 PHE A O 1
ATOM 854 N N . ASN A 1 107 ? -8.193 3.524 3.922 1.00 93.69 107 ASN A N 1
ATOM 855 C CA . ASN A 1 107 ? -9.387 4.375 4.024 1.00 93.69 107 ASN A CA 1
ATOM 856 C C . ASN A 1 107 ? -10.540 3.769 4.851 1.00 93.69 107 ASN A C 1
ATOM 858 O O . ASN A 1 107 ? -11.518 4.458 5.139 1.00 93.69 107 ASN A O 1
ATOM 862 N N . GLY A 1 108 ? -10.436 2.494 5.232 1.00 94.00 108 GLY A N 1
ATOM 863 C CA . GLY A 1 108 ? -11.463 1.805 6.011 1.00 94.00 108 GLY A CA 1
ATOM 864 C C . GLY A 1 108 ? -12.723 1.465 5.206 1.00 94.00 108 GLY A C 1
ATOM 865 O O . GLY A 1 108 ? -13.812 1.432 5.773 1.00 94.00 108 GLY A O 1
ATOM 866 N N . VAL A 1 109 ? -12.585 1.274 3.889 1.00 94.56 109 VAL A N 1
ATOM 867 C CA . VAL A 1 109 ? -13.670 0.871 2.983 1.00 94.56 109 VAL A CA 1
ATOM 868 C C . VAL A 1 109 ? -13.153 -0.229 2.063 1.00 94.56 109 VAL A C 1
ATOM 870 O O . VAL A 1 109 ? -12.184 -0.014 1.334 1.00 94.56 109 VAL A O 1
ATOM 873 N N . ILE A 1 110 ? -13.809 -1.388 2.103 1.00 95.38 110 ILE A N 1
ATOM 874 C CA . ILE A 1 110 ? -13.612 -2.489 1.160 1.00 95.38 110 ILE A CA 1
ATOM 875 C C . ILE A 1 110 ? -14.970 -2.735 0.504 1.00 95.38 110 ILE A C 1
ATOM 877 O O . ILE A 1 110 ? -15.860 -3.294 1.136 1.00 95.38 110 ILE A O 1
ATOM 881 N N . ASP A 1 111 ? -15.113 -2.252 -0.726 1.00 95.56 111 ASP A N 1
ATOM 882 C CA . ASP A 1 111 ? -16.302 -2.371 -1.570 1.00 95.56 111 ASP A CA 1
ATOM 883 C C . ASP A 1 111 ? -15.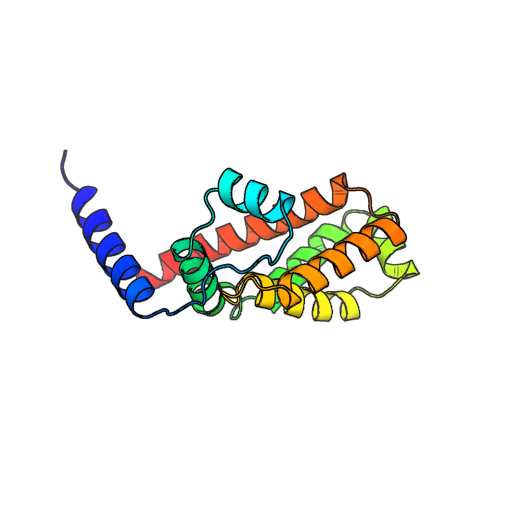911 -2.809 -2.998 1.00 95.56 111 ASP A C 1
ATOM 885 O O . ASP A 1 111 ? -14.727 -2.967 -3.330 1.00 95.56 111 ASP A O 1
ATOM 889 N N . GLU A 1 112 ? -16.891 -2.971 -3.889 1.00 95.44 112 GLU A N 1
ATOM 890 C CA . GLU A 1 112 ? -16.630 -3.318 -5.293 1.00 95.44 112 GLU A CA 1
ATOM 891 C C . GLU A 1 112 ? -15.719 -2.303 -6.004 1.00 95.44 112 GLU A C 1
ATOM 893 O O . GLU A 1 112 ? -14.886 -2.681 -6.833 1.00 95.44 112 GLU A O 1
ATOM 898 N N . THR A 1 113 ? -15.808 -1.015 -5.653 1.00 95.69 113 THR A N 1
ATOM 899 C CA . THR A 1 113 ? -14.955 0.030 -6.241 1.00 95.69 113 THR A CA 1
ATOM 900 C C . THR A 1 113 ? -13.502 -0.140 -5.800 1.00 95.69 113 THR A C 1
ATOM 902 O O . THR A 1 113 ? -12.578 -0.031 -6.615 1.00 95.69 113 THR A O 1
ATOM 905 N N . PHE A 1 114 ? -13.278 -0.440 -4.520 1.00 96.25 114 PHE A N 1
ATOM 906 C CA . PHE A 1 114 ? -11.976 -0.777 -3.970 1.00 96.25 114 PHE A CA 1
ATOM 907 C C . PHE A 1 114 ? -11.394 -1.977 -4.716 1.00 96.25 114 PHE A C 1
ATOM 909 O O . PHE A 1 114 ? -10.268 -1.888 -5.210 1.00 96.25 114 PHE A O 1
ATOM 916 N N . ILE A 1 115 ? -12.167 -3.054 -4.860 1.00 96.69 115 ILE A N 1
ATOM 917 C CA . ILE A 1 115 ? -11.749 -4.301 -5.513 1.00 96.69 115 ILE A CA 1
ATOM 918 C C . ILE A 1 115 ? -11.402 -4.072 -6.988 1.00 96.69 115 ILE A C 1
ATOM 920 O O . ILE A 1 115 ? -10.313 -4.451 -7.429 1.00 96.69 115 ILE A O 1
ATOM 924 N N . ALA A 1 116 ? -12.264 -3.386 -7.741 1.00 96.25 116 ALA A N 1
ATOM 925 C CA . ALA A 1 116 ? -12.060 -3.115 -9.164 1.00 96.25 116 ALA A CA 1
ATOM 926 C C . ALA A 1 116 ? -10.751 -2.352 -9.436 1.00 96.25 116 ALA A C 1
ATOM 928 O O . ALA A 1 116 ? -10.016 -2.659 -10.384 1.00 96.25 116 ALA A O 1
ATOM 929 N N . LYS A 1 117 ? -10.394 -1.399 -8.563 1.00 96.88 117 LYS A N 1
ATOM 930 C CA . LYS A 1 117 ? -9.102 -0.700 -8.639 1.00 96.88 117 LYS A CA 1
ATOM 931 C C . LYS A 1 117 ? -7.922 -1.655 -8.438 1.00 96.88 117 LYS A C 1
ATOM 933 O O . LYS A 1 117 ? -6.950 -1.577 -9.189 1.00 96.88 117 LYS A O 1
ATOM 938 N N . ARG A 1 118 ? -8.001 -2.594 -7.486 1.00 96.19 118 ARG A N 1
ATOM 939 C CA . ARG A 1 118 ? -6.916 -3.562 -7.218 1.00 96.19 118 ARG A CA 1
ATOM 940 C C . ARG A 1 118 ? -6.772 -4.559 -8.361 1.00 96.19 118 ARG A C 1
ATOM 942 O O . ARG A 1 118 ? -5.645 -4.863 -8.745 1.00 96.19 118 ARG A O 1
ATOM 949 N N . PHE A 1 119 ? -7.877 -4.977 -8.980 1.00 96.31 119 PHE A N 1
ATOM 950 C CA . PHE A 1 119 ? -7.813 -5.747 -10.219 1.00 96.31 119 PHE A CA 1
ATOM 951 C C . PHE A 1 119 ? -7.153 -4.957 -11.344 1.00 96.31 119 PHE A C 1
ATOM 953 O O . PHE A 1 119 ? -6.282 -5.498 -12.016 1.00 96.31 119 PHE A O 1
ATOM 960 N N . THR A 1 120 ? -7.480 -3.679 -11.526 1.00 97.06 120 THR A N 1
ATOM 961 C CA . THR A 1 120 ? -6.840 -2.842 -12.556 1.00 97.06 120 THR A CA 1
ATOM 962 C C . THR A 1 120 ? -5.324 -2.742 -12.354 1.00 97.06 120 THR A C 1
ATOM 964 O O . THR A 1 120 ? -4.554 -2.874 -13.312 1.00 97.06 120 THR A O 1
ATOM 967 N N . VAL A 1 121 ? -4.880 -2.565 -11.104 1.00 95.69 121 VAL A N 1
ATOM 968 C CA . VAL A 1 121 ? -3.453 -2.577 -10.754 1.00 95.69 121 VAL A CA 1
ATOM 969 C C . VAL A 1 121 ? -2.838 -3.939 -11.074 1.00 95.69 121 VAL A C 1
ATOM 971 O O . VAL A 1 121 ? -1.838 -3.981 -11.783 1.00 95.69 121 VAL A O 1
ATOM 974 N N . ALA A 1 122 ? -3.448 -5.046 -10.639 1.00 95.50 122 ALA A N 1
ATOM 975 C CA . ALA A 1 122 ? -2.942 -6.396 -10.894 1.00 95.50 122 ALA A CA 1
ATOM 976 C C . ALA A 1 122 ? -2.797 -6.696 -12.398 1.00 95.50 122 ALA A C 1
ATOM 978 O O . ALA A 1 122 ? -1.735 -7.127 -12.842 1.00 95.50 122 ALA A O 1
ATOM 979 N N . HIS A 1 123 ? -3.816 -6.378 -13.203 1.00 97.19 123 HIS A N 1
ATOM 980 C CA . HIS A 1 123 ? -3.761 -6.537 -14.659 1.00 97.19 123 HIS A CA 1
ATOM 981 C C . HIS A 1 123 ? -2.661 -5.678 -15.289 1.00 97.19 123 HIS A C 1
ATOM 983 O O . HIS A 1 123 ? -1.998 -6.112 -16.230 1.00 97.19 123 HIS A O 1
ATOM 989 N N . THR A 1 124 ? -2.440 -4.468 -14.769 1.00 96.19 124 THR A N 1
ATOM 990 C CA . THR A 1 124 ? -1.360 -3.597 -15.244 1.00 96.19 124 THR A CA 1
ATOM 991 C C . THR A 1 124 ? 0.008 -4.210 -14.962 1.00 96.19 124 THR A C 1
ATOM 993 O O . THR A 1 124 ? 0.828 -4.234 -15.874 1.00 96.19 124 THR A O 1
ATOM 996 N N . GLN A 1 125 ? 0.236 -4.752 -13.760 1.00 94.19 125 GLN A N 1
ATOM 997 C CA . GLN A 1 125 ? 1.509 -5.397 -13.403 1.00 94.19 125 GLN A CA 1
ATOM 998 C C . GLN A 1 125 ? 1.809 -6.607 -14.295 1.00 94.19 125 GLN A C 1
ATOM 1000 O O . GLN A 1 125 ? 2.928 -6.753 -14.779 1.00 94.19 125 GLN A O 1
ATOM 1005 N N . VAL A 1 126 ? 0.792 -7.424 -14.584 1.00 96.25 126 VAL A N 1
ATOM 1006 C CA . VAL A 1 126 ? 0.919 -8.554 -15.517 1.00 96.25 126 VAL A CA 1
ATOM 1007 C C . VAL A 1 126 ? 1.244 -8.065 -16.930 1.00 96.25 126 VAL A C 1
ATOM 1009 O O . VAL A 1 126 ? 2.146 -8.594 -17.572 1.00 96.25 126 VAL A O 1
ATOM 1012 N N . ARG A 1 127 ? 0.547 -7.029 -17.415 1.00 96.88 127 ARG A N 1
ATOM 1013 C CA . ARG A 1 127 ? 0.734 -6.494 -18.772 1.00 96.88 127 ARG A CA 1
ATOM 1014 C C . ARG A 1 127 ? 2.136 -5.929 -19.010 1.00 96.88 127 ARG A C 1
ATOM 1016 O O . ARG A 1 127 ? 2.642 -6.074 -20.115 1.00 96.88 127 ARG A O 1
ATOM 1023 N N . ILE A 1 128 ? 2.737 -5.281 -18.011 1.00 95.94 128 ILE A N 1
ATOM 1024 C CA . ILE A 1 128 ? 4.101 -4.725 -18.110 1.00 95.94 128 ILE A CA 1
ATOM 1025 C C . ILE A 1 128 ? 5.194 -5.760 -17.805 1.00 95.94 128 ILE A C 1
ATOM 1027 O O . ILE A 1 128 ? 6.368 -5.414 -17.743 1.00 95.94 128 ILE A O 1
ATOM 1031 N N . GLY A 1 129 ? 4.820 -7.023 -17.570 1.00 94.56 129 GLY A N 1
ATOM 1032 C CA . GLY A 1 129 ? 5.773 -8.093 -17.288 1.00 94.56 129 GLY A CA 1
ATOM 1033 C C . GLY A 1 129 ? 6.451 -7.991 -15.921 1.00 94.56 129 GLY A C 1
ATOM 1034 O O . GLY A 1 129 ? 7.530 -8.556 -15.743 1.00 94.56 129 GLY A O 1
ATOM 1035 N N . LEU A 1 130 ? 5.849 -7.302 -14.940 1.00 96.38 130 LEU A N 1
ATOM 1036 C CA . LEU A 1 130 ? 6.412 -7.267 -13.593 1.00 96.38 130 LEU A CA 1
ATOM 1037 C C . LEU A 1 130 ? 6.296 -8.655 -12.953 1.00 96.38 130 LEU A C 1
ATOM 1039 O O . LEU A 1 130 ? 5.205 -9.121 -12.622 1.00 96.38 130 LEU A O 1
ATOM 1043 N N . GLU A 1 131 ? 7.437 -9.304 -12.728 1.00 95.56 131 GLU A N 1
ATOM 1044 C CA . GLU A 1 131 ? 7.465 -10.596 -12.050 1.00 95.56 131 GLU A CA 1
ATOM 1045 C C . GLU A 1 131 ? 6.954 -10.493 -10.602 1.00 95.56 131 GLU A C 1
ATOM 1047 O O . GLU A 1 131 ? 7.347 -9.605 -9.837 1.00 95.56 131 GLU A O 1
ATOM 1052 N N . GLN A 1 132 ? 6.159 -11.481 -10.178 1.00 94.56 132 GLN A N 1
ATOM 1053 C CA . GLN A 1 132 ? 5.536 -11.516 -8.849 1.00 94.56 132 GLN A CA 1
ATOM 1054 C C . GLN A 1 132 ? 6.547 -11.398 -7.694 1.00 94.56 132 GLN A C 1
ATOM 1056 O O . GLN A 1 132 ? 6.239 -10.809 -6.658 1.00 94.56 132 GLN A O 1
ATOM 1061 N N . LYS A 1 133 ? 7.775 -11.911 -7.865 1.00 95.38 133 LYS A N 1
ATOM 1062 C CA . LYS A 1 133 ? 8.842 -11.828 -6.850 1.00 95.38 133 LYS A CA 1
ATOM 1063 C C . LYS A 1 133 ? 9.208 -10.380 -6.498 1.00 95.38 133 LYS A C 1
ATOM 1065 O O . LYS A 1 133 ? 9.427 -10.069 -5.330 1.00 95.38 133 LYS A O 1
ATOM 1070 N N . TRP A 1 134 ? 9.219 -9.488 -7.491 1.00 95.94 134 TRP A N 1
ATOM 1071 C CA . TRP A 1 134 ? 9.528 -8.074 -7.295 1.00 95.94 134 TRP A CA 1
ATOM 1072 C C . TRP A 1 134 ? 8.361 -7.334 -6.656 1.00 95.94 134 TRP A C 1
ATOM 1074 O O . TRP A 1 134 ? 8.574 -6.521 -5.760 1.00 95.94 134 TRP A O 1
ATOM 1084 N N . TYR A 1 135 ? 7.132 -7.681 -7.048 1.00 94.88 135 TYR A N 1
ATOM 1085 C CA . TYR A 1 135 ? 5.925 -7.152 -6.419 1.00 94.88 135 TYR A CA 1
ATOM 1086 C C . TYR A 1 135 ? 5.903 -7.462 -4.915 1.00 94.88 135 TYR A C 1
ATOM 1088 O O . TYR A 1 135 ? 5.776 -6.552 -4.099 1.00 94.88 135 TYR A O 1
ATOM 1096 N N . MET A 1 136 ? 6.125 -8.724 -4.530 1.00 95.75 136 MET A N 1
ATOM 1097 C CA . MET A 1 136 ? 6.167 -9.127 -3.117 1.00 95.75 136 MET A CA 1
ATOM 1098 C C . MET A 1 136 ? 7.309 -8.441 -2.349 1.00 95.75 136 MET A C 1
ATOM 1100 O O . MET A 1 136 ? 7.105 -7.980 -1.226 1.00 95.75 136 MET A O 1
ATOM 1104 N N . CYS A 1 137 ? 8.494 -8.316 -2.959 1.00 95.50 137 CYS A N 1
ATOM 1105 C CA . CYS A 1 137 ? 9.636 -7.618 -2.360 1.00 95.50 137 CYS A CA 1
ATOM 1106 C C . CYS A 1 137 ? 9.331 -6.135 -2.075 1.00 95.50 137 CYS A C 1
ATOM 1108 O O . CYS A 1 137 ? 9.657 -5.628 -1.001 1.00 95.50 137 CYS A O 1
ATOM 1110 N N . ALA A 1 138 ? 8.639 -5.455 -2.993 1.00 95.06 138 ALA A N 1
ATOM 1111 C CA . ALA A 1 138 ? 8.266 -4.054 -2.835 1.00 95.06 138 ALA A CA 1
ATOM 1112 C C . ALA A 1 138 ? 7.314 -3.829 -1.641 1.00 95.06 138 ALA A C 1
ATOM 1114 O O . ALA A 1 138 ? 7.508 -2.896 -0.858 1.00 95.06 138 ALA A O 1
ATOM 1115 N N . TYR A 1 139 ? 6.328 -4.716 -1.445 1.00 94.50 139 TYR A N 1
ATOM 1116 C CA . TYR A 1 139 ? 5.439 -4.662 -0.274 1.00 94.50 139 TYR A CA 1
ATOM 1117 C C . TYR A 1 139 ? 6.167 -4.952 1.038 1.00 94.50 139 TYR A C 1
ATOM 1119 O O . TYR A 1 139 ? 5.885 -4.289 2.035 1.00 94.50 139 TYR A O 1
ATOM 1127 N N . GLN A 1 140 ? 7.132 -5.877 1.044 1.00 96.75 140 GLN A N 1
ATOM 1128 C CA . GLN A 1 140 ? 7.967 -6.123 2.223 1.00 96.75 140 GLN A CA 1
ATOM 1129 C C . GLN A 1 140 ? 8.744 -4.862 2.632 1.00 96.75 140 GLN A C 1
ATOM 1131 O O . GLN A 1 140 ? 8.791 -4.523 3.815 1.00 96.75 140 GLN A O 1
ATOM 1136 N N . GLY A 1 141 ? 9.331 -4.147 1.666 1.00 95.75 141 GLY A N 1
ATOM 1137 C CA . GLY A 1 141 ? 10.028 -2.886 1.926 1.00 95.75 141 GLY A CA 1
ATOM 1138 C C . GLY A 1 141 ? 9.107 -1.835 2.548 1.00 95.75 141 GLY A C 1
ATOM 1139 O O . GLY A 1 141 ? 9.440 -1.244 3.574 1.00 95.75 141 GLY A O 1
ATOM 1140 N N . LEU A 1 142 ? 7.908 -1.663 1.984 1.00 95.88 142 LEU A N 1
ATOM 1141 C CA . LEU A 1 142 ? 6.905 -0.744 2.521 1.00 95.88 142 LEU A CA 1
ATOM 1142 C C . LEU A 1 142 ? 6.454 -1.129 3.940 1.00 95.88 142 LEU A C 1
ATOM 1144 O O . LEU A 1 142 ? 6.332 -0.263 4.804 1.00 95.88 142 LEU A O 1
ATOM 1148 N N . GLN A 1 143 ? 6.226 -2.418 4.196 1.00 96.56 143 GLN A N 1
ATOM 1149 C CA . GLN A 1 143 ? 5.812 -2.913 5.509 1.00 96.56 143 GLN A CA 1
ATOM 1150 C C . GLN A 1 143 ? 6.853 -2.595 6.590 1.00 96.56 143 GLN A C 1
ATOM 1152 O O . GLN A 1 143 ? 6.491 -2.147 7.679 1.00 96.56 143 GLN A O 1
ATOM 1157 N N . LEU A 1 144 ? 8.143 -2.780 6.288 1.00 96.75 144 LEU A N 1
ATOM 1158 C CA . LEU A 1 144 ? 9.224 -2.441 7.216 1.00 96.75 144 LEU A CA 1
ATOM 1159 C C . LEU A 1 144 ? 9.244 -0.945 7.545 1.00 96.75 144 LEU A C 1
ATOM 1161 O O . LEU A 1 144 ? 9.412 -0.585 8.710 1.00 96.75 144 LEU A O 1
ATOM 1165 N N . GLU A 1 145 ? 9.033 -0.076 6.556 1.00 95.69 145 GLU A N 1
ATOM 1166 C CA . GLU A 1 145 ? 8.956 1.369 6.792 1.00 95.69 145 GLU A CA 1
ATOM 1167 C C . GLU A 1 145 ? 7.743 1.756 7.645 1.00 95.69 145 GLU A C 1
ATOM 1169 O O . GLU A 1 145 ? 7.875 2.543 8.585 1.00 95.69 145 GLU A O 1
ATOM 1174 N N . ILE A 1 146 ? 6.579 1.145 7.407 1.00 95.56 146 ILE A N 1
ATOM 1175 C CA . ILE A 1 146 ? 5.388 1.356 8.242 1.00 95.56 146 ILE A CA 1
ATOM 1176 C C . ILE A 1 146 ? 5.657 0.927 9.692 1.00 95.56 146 ILE A C 1
ATOM 1178 O O . ILE A 1 146 ? 5.296 1.649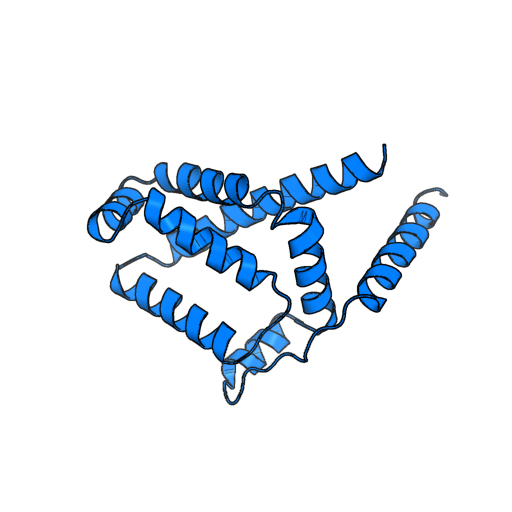 10.620 1.00 95.56 146 ILE A O 1
ATOM 1182 N N . PHE A 1 147 ? 6.337 -0.201 9.917 1.00 95.69 147 PHE A N 1
ATOM 1183 C CA . PHE A 1 147 ? 6.687 -0.657 11.267 1.00 95.69 147 PHE A CA 1
ATOM 1184 C C . PHE A 1 147 ? 7.678 0.268 11.979 1.00 95.69 147 PHE A C 1
ATOM 1186 O O . PHE A 1 147 ? 7.519 0.523 13.175 1.00 95.69 147 PHE A O 1
ATOM 1193 N N . LYS A 1 148 ? 8.664 0.825 11.267 1.00 94.44 148 LYS A N 1
ATOM 1194 C CA . LYS A 1 148 ? 9.564 1.843 11.835 1.00 94.44 148 LYS A CA 1
ATOM 1195 C C . LYS A 1 148 ? 8.778 3.070 12.291 1.00 94.44 148 LYS A C 1
ATOM 1197 O O . LYS A 1 148 ? 8.931 3.504 13.433 1.00 94.44 148 LYS A O 1
ATOM 1202 N N . TRP A 1 149 ? 7.887 3.578 11.440 1.00 93.06 149 TRP A N 1
ATOM 1203 C CA . TRP A 1 149 ? 7.018 4.704 11.784 1.00 93.06 149 TRP A CA 1
ATOM 1204 C C . TRP A 1 149 ? 6.084 4.391 12.946 1.00 93.06 149 TRP A C 1
ATOM 1206 O O . TRP A 1 149 ? 5.886 5.231 13.818 1.00 93.06 149 TRP A O 1
ATOM 1216 N N . PHE A 1 150 ? 5.576 3.165 13.024 1.00 90.62 150 PHE A N 1
ATOM 1217 C CA . PHE A 1 150 ? 4.745 2.727 14.137 1.00 90.62 150 PHE A CA 1
ATOM 1218 C C . PHE A 1 150 ? 5.493 2.813 15.477 1.00 90.62 150 PHE A C 1
ATOM 1220 O O . PHE A 1 150 ? 4.964 3.362 16.446 1.00 90.62 150 PHE A O 1
ATOM 1227 N N . ILE A 1 151 ? 6.752 2.360 15.525 1.00 89.31 151 ILE A N 1
ATOM 1228 C CA . ILE A 1 151 ? 7.608 2.466 16.720 1.00 89.31 151 ILE A CA 1
ATOM 1229 C C . ILE A 1 151 ? 7.850 3.935 17.098 1.00 89.31 151 ILE A C 1
ATOM 1231 O O . ILE A 1 151 ? 7.737 4.295 18.272 1.00 89.31 151 ILE A O 1
ATOM 1235 N N . ILE A 1 152 ? 8.151 4.791 16.118 1.00 87.88 152 ILE A N 1
ATOM 1236 C CA . ILE A 1 152 ? 8.391 6.226 16.338 1.00 87.88 152 ILE A CA 1
ATOM 1237 C C . ILE A 1 152 ? 7.138 6.897 16.917 1.00 87.88 152 ILE A C 1
ATOM 1239 O O . ILE A 1 152 ? 7.219 7.558 17.954 1.00 87.88 152 ILE A O 1
ATOM 1243 N N . THR A 1 153 ? 5.971 6.671 16.309 1.00 84.31 153 THR A N 1
ATOM 1244 C CA . THR A 1 153 ? 4.691 7.234 16.762 1.00 84.31 153 THR A CA 1
ATOM 1245 C C . THR A 1 153 ? 4.341 6.795 18.184 1.00 84.31 153 THR A C 1
ATOM 1247 O O . THR A 1 153 ? 3.862 7.607 18.978 1.00 84.31 153 THR A O 1
ATOM 1250 N N . ILE A 1 154 ? 4.620 5.539 18.552 1.00 78.69 154 ILE A N 1
ATOM 1251 C CA . ILE A 1 154 ? 4.427 5.055 19.928 1.00 78.69 154 ILE A CA 1
ATOM 1252 C C . ILE A 1 154 ? 5.352 5.777 20.910 1.00 78.69 154 ILE A C 1
ATOM 1254 O O . ILE A 1 154 ? 4.909 6.155 21.996 1.00 78.69 154 ILE A O 1
ATOM 1258 N N . ASN A 1 155 ? 6.625 5.961 20.557 1.00 75.81 155 ASN A N 1
ATOM 1259 C CA . ASN A 1 155 ? 7.604 6.579 21.449 1.00 75.81 155 ASN A CA 1
ATOM 1260 C C . ASN A 1 155 ? 7.308 8.065 21.690 1.00 75.81 155 ASN A C 1
ATOM 1262 O O . ASN A 1 155 ? 7.382 8.507 22.834 1.00 75.81 155 ASN A O 1
ATOM 1266 N N . MET A 1 156 ? 6.881 8.807 20.663 1.00 73.06 156 MET A N 1
ATOM 1267 C CA . MET A 1 156 ? 6.512 10.224 20.805 1.00 73.06 156 MET A CA 1
ATOM 1268 C C . MET A 1 156 ? 5.307 10.450 21.727 1.00 73.06 156 MET A C 1
ATOM 1270 O O . MET A 1 156 ? 5.210 11.498 22.347 1.00 73.06 156 MET A O 1
ATOM 1274 N N . ARG A 1 157 ? 4.395 9.476 21.859 1.00 66.31 157 ARG A N 1
ATOM 1275 C CA . ARG A 1 157 ? 3.224 9.575 22.756 1.00 66.31 157 ARG A CA 1
ATOM 1276 C C . ARG A 1 157 ? 3.528 9.282 24.226 1.00 66.31 157 ARG A C 1
ATOM 1278 O O . ARG A 1 157 ? 2.646 9.451 25.066 1.00 66.31 157 ARG A O 1
ATOM 1285 N N . LYS A 1 158 ? 4.719 8.759 24.533 1.00 59.09 158 LYS A N 1
ATOM 1286 C CA . LYS A 1 158 ? 5.155 8.465 25.909 1.00 59.09 158 LYS A CA 1
ATOM 1287 C C . LYS A 1 158 ? 5.930 9.618 26.553 1.00 59.09 158 LYS A C 1
ATOM 1289 O O . LYS A 1 158 ? 6.175 9.544 27.756 1.00 59.09 158 LYS A O 1
ATOM 1294 N N . MET A 1 159 ? 6.330 10.611 25.760 1.00 49.25 159 MET A N 1
ATOM 1295 C CA . MET A 1 159 ? 6.963 11.855 26.205 1.00 49.25 159 MET A CA 1
ATOM 1296 C C . MET A 1 159 ? 5.901 12.924 26.448 1.00 49.25 159 MET A C 1
ATOM 1298 O O . MET A 1 159 ? 6.101 13.708 27.398 1.00 49.25 159 MET A O 1
#

InterPro domains:
  IPR009050 Globin-like superfamily [SSF46458] (31-148)
  IPR012292 Globin/Protoglobin [G3DSA:1.10.490.10] (29-155)
  IPR039379 Protoglobin, globin sensor domain [cd01068] (37-148)
  IPR044398 Globin-sensor domain [PF11563] (32-148)

Sequence (159 aa):
MFGIERGARKTESVISKKLAEVNVLPIDVGDHSDLKKQILMNNIEDQDIKILKILKDELISPNIEFLVSTFYDNIAHSPILLEIINDHSSIERLKKTLIIHLVEMFNGVIDETFIAKRFTVAHTQVRIGLEQKWYMCAYQGLQLEIFKWFIITINMRKM

Radius of gyration: 18.32 Å; chains: 1; bounding box: 39×30×60 Å

pLDDT: mean 89.85, std 13.77, range [41.47, 98.31]

Organism: NCBI:txid885475

Secondary structure (DSSP, 8-state):
--SHHHHHHHHHHHHHHHHHH---PPP--TT-HHHHHHHHHTT--HHHHHHHHHHIIIIIHHHHHHHHHHHHHHHTT-HHHHHHHHHH--HHHHHHHHHHHHHHHTSS--SHHHHHHHHHHHHHHHHTT--HHHHHHHHHHHHHHHHHHHHHHHHHTT-